Protein AF-A0A7V1V689-F1 (afdb_monomer_lite)

Structure (mmCIF, N/CA/C/O backbone):
data_AF-A0A7V1V689-F1
#
_entry.id   AF-A0A7V1V689-F1
#
loop_
_atom_site.group_PDB
_atom_site.id
_atom_site.type_symbol
_atom_site.label_atom_id
_a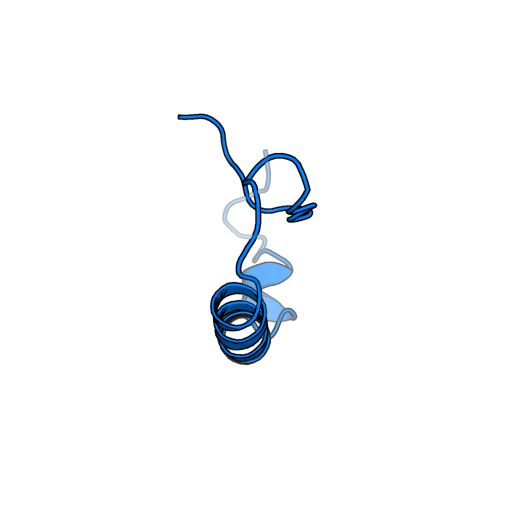tom_site.label_alt_id
_atom_site.label_comp_id
_atom_site.label_asym_id
_atom_site.label_entity_id
_atom_site.label_seq_id
_atom_site.pdbx_PDB_ins_code
_atom_site.Cartn_x
_atom_site.Cartn_y
_atom_site.Cartn_z
_atom_site.occupancy
_atom_site.B_iso_or_equiv
_atom_site.auth_seq_id
_atom_site.auth_comp_id
_atom_site.auth_asym_id
_atom_site.auth_atom_id
_atom_site.pdbx_PDB_model_num
ATOM 1 N N . MET A 1 1 ? 3.084 8.687 21.305 1.00 67.19 1 MET A N 1
ATOM 2 C CA . MET A 1 1 ? 2.736 7.253 21.420 1.00 67.19 1 MET A CA 1
ATOM 3 C C . MET A 1 1 ? 1.233 7.154 21.212 1.00 67.19 1 MET A C 1
ATOM 5 O O . MET A 1 1 ? 0.530 7.900 21.876 1.00 67.19 1 MET A O 1
ATOM 9 N N . ILE A 1 2 ? 0.744 6.371 20.244 1.00 72.94 2 ILE A N 1
ATOM 10 C CA . ILE A 1 2 ? -0.708 6.267 2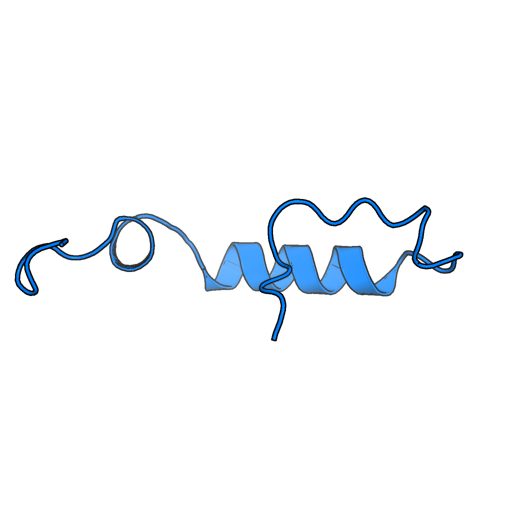0.002 1.00 72.94 2 ILE A CA 1
ATOM 11 C C . ILE A 1 2 ? -1.324 5.470 21.167 1.00 72.94 2 ILE A C 1
ATOM 13 O O . ILE A 1 2 ? -0.798 4.391 21.459 1.00 72.94 2 ILE A O 1
ATOM 17 N N . PRO A 1 3 ? -2.371 5.981 21.841 1.00 82.44 3 PRO A N 1
ATOM 18 C CA . PRO A 1 3 ? -3.046 5.268 22.925 1.00 82.44 3 PRO A CA 1
ATOM 19 C C . PRO A 1 3 ? -3.590 3.911 22.454 1.00 82.44 3 PRO A C 1
ATOM 21 O O . PRO A 1 3 ? -4.001 3.784 21.301 1.00 82.44 3 PRO A O 1
ATOM 24 N N . ARG A 1 4 ? -3.590 2.883 23.316 1.00 77.75 4 ARG A N 1
ATOM 25 C CA . ARG A 1 4 ? -4.001 1.513 22.924 1.00 77.75 4 ARG A CA 1
ATOM 26 C C . ARG A 1 4 ? -5.493 1.411 22.605 1.00 77.75 4 ARG A C 1
ATOM 28 O O . ARG A 1 4 ? -5.911 0.507 21.893 1.00 77.75 4 ARG A O 1
ATOM 35 N N . GLU A 1 5 ? -6.267 2.347 23.124 1.00 85.25 5 GLU A N 1
ATOM 36 C CA . GLU A 1 5 ? -7.691 2.533 22.895 1.00 85.25 5 GLU A CA 1
ATOM 37 C C . GLU A 1 5 ? -8.008 3.168 21.527 1.00 85.25 5 GLU A C 1
ATOM 39 O O . GLU A 1 5 ? -9.104 2.977 20.996 1.00 85.25 5 GLU A O 1
ATOM 44 N N . CYS A 1 6 ? -7.051 3.871 20.910 1.00 78.56 6 CYS A N 1
ATOM 45 C CA . CYS A 1 6 ? -7.202 4.407 19.561 1.00 78.56 6 CYS A CA 1
ATOM 46 C C . CYS A 1 6 ? -6.839 3.335 18.529 1.00 78.56 6 CYS A C 1
ATOM 48 O O . CYS A 1 6 ? -5.662 3.082 18.262 1.00 78.56 6 CYS A O 1
ATOM 50 N N . ARG A 1 7 ? -7.862 2.742 17.903 1.00 79.31 7 ARG A N 1
ATOM 51 C CA . ARG A 1 7 ? -7.669 1.873 16.735 1.00 79.31 7 ARG A CA 1
ATOM 52 C C . ARG A 1 7 ? -6.983 2.658 15.619 1.00 79.31 7 ARG A C 1
ATOM 54 O O . ARG A 1 7 ? -7.349 3.798 15.329 1.00 79.31 7 ARG A O 1
ATOM 61 N N . ARG A 1 8 ? -5.963 2.063 15.001 1.00 79.06 8 ARG A N 1
ATOM 62 C CA . ARG A 1 8 ? -5.204 2.738 13.938 1.00 79.06 8 ARG A CA 1
ATOM 63 C C . ARG A 1 8 ? -6.058 2.827 12.680 1.00 79.06 8 ARG A C 1
ATOM 65 O O . ARG A 1 8 ? -6.791 1.895 12.385 1.00 79.06 8 ARG A O 1
ATOM 72 N N . LEU A 1 9 ? -5.890 3.875 11.871 1.00 74.75 9 LEU A N 1
ATOM 73 C CA . LEU A 1 9 ? -6.554 3.979 10.558 1.00 74.75 9 LEU A CA 1
ATOM 74 C C . LEU A 1 9 ? -6.361 2.714 9.705 1.00 74.75 9 LEU A C 1
ATOM 76 O O . LEU A 1 9 ? -7.296 2.248 9.067 1.00 74.75 9 LEU A O 1
ATOM 80 N N . ALA A 1 10 ? -5.175 2.101 9.780 1.00 77.06 10 ALA A N 1
ATOM 81 C CA . ALA A 1 10 ? -4.883 0.839 9.104 1.00 77.06 10 ALA A CA 1
ATOM 82 C C . ALA A 1 10 ? -5.770 -0.342 9.555 1.00 77.06 10 ALA A C 1
ATOM 84 O O . ALA A 1 10 ? -5.986 -1.272 8.791 1.00 77.06 10 ALA A O 1
ATOM 85 N N . GLU A 1 11 ? -6.259 -0.315 10.793 1.00 73.38 11 GLU A N 1
ATOM 86 C CA . GLU A 1 11 ? -7.074 -1.367 11.410 1.00 73.38 11 GLU A CA 1
ATOM 87 C C . GLU A 1 11 ? -8.582 -1.115 11.236 1.00 73.38 11 GLU A C 1
ATOM 89 O O . GLU A 1 11 ? -9.368 -2.047 11.391 1.00 73.38 11 GLU A O 1
ATOM 94 N N . VAL A 1 12 ? -8.994 0.126 10.943 1.00 79.88 12 VAL A N 1
ATOM 95 C CA . VAL A 1 12 ? -10.415 0.519 10.858 1.00 79.88 12 VAL A CA 1
ATOM 96 C C . VAL A 1 12 ? -10.863 0.807 9.429 1.00 79.88 12 VAL A C 1
ATOM 98 O O . VAL A 1 12 ? -11.965 0.423 9.061 1.00 79.88 12 VAL A O 1
ATOM 101 N N . ASP A 1 13 ? -10.028 1.484 8.644 1.00 81.44 13 ASP A N 1
ATOM 102 C CA . ASP A 1 13 ? -10.455 2.156 7.409 1.00 81.44 13 ASP A CA 1
ATOM 103 C C . ASP A 1 13 ? -9.607 1.758 6.189 1.00 81.44 13 ASP A C 1
ATOM 105 O O . ASP A 1 13 ? -9.984 1.968 5.040 1.00 81.44 13 ASP A O 1
ATOM 109 N N . PHE A 1 14 ? -8.444 1.136 6.412 1.00 82.56 14 PHE A N 1
ATOM 110 C CA . PHE A 1 14 ? -7.585 0.697 5.318 1.00 82.56 14 PHE A CA 1
ATOM 111 C C . PHE A 1 14 ? -7.883 -0.753 4.905 1.00 82.56 14 PHE A C 1
ATOM 113 O O . PHE A 1 14 ? -7.734 -1.668 5.722 1.00 82.56 14 PHE A O 1
ATOM 120 N N . PRO A 1 15 ? -8.213 -1.023 3.629 1.00 84.00 15 P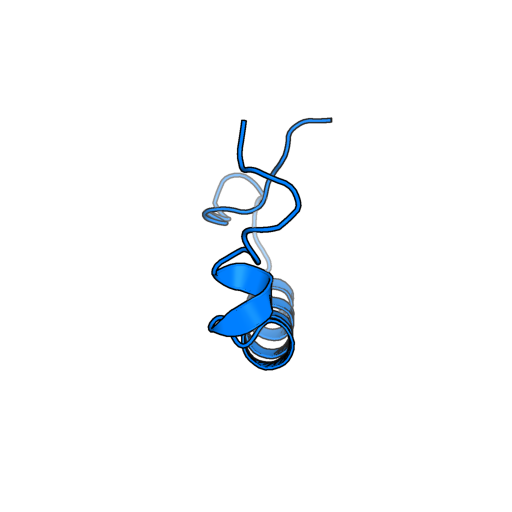RO A N 1
ATOM 121 C CA . PRO A 1 15 ? -8.482 -2.376 3.152 1.00 84.00 15 PRO A CA 1
ATOM 122 C C . PRO A 1 15 ? -7.172 -3.155 2.935 1.00 84.00 15 PRO A C 1
ATOM 124 O O . PRO A 1 15 ? -6.734 -3.383 1.805 1.00 84.00 15 PRO A O 1
ATOM 127 N N . ILE A 1 16 ? -6.539 -3.595 4.033 1.00 82.75 16 ILE A N 1
ATOM 128 C CA . ILE A 1 16 ? -5.234 -4.286 4.029 1.00 82.75 16 ILE A CA 1
ATOM 129 C C . ILE A 1 16 ? -5.222 -5.462 3.046 1.00 82.75 16 ILE A C 1
ATOM 131 O O . ILE A 1 16 ? -4.253 -5.633 2.306 1.00 82.75 16 ILE A O 1
ATOM 135 N N . ALA A 1 17 ? -6.283 -6.273 3.022 1.00 82.69 17 ALA A N 1
ATOM 136 C CA . ALA A 1 17 ? -6.355 -7.472 2.189 1.00 82.69 17 ALA A CA 1
ATOM 137 C C . ALA A 1 17 ? -6.381 -7.146 0.684 1.00 82.69 17 ALA A C 1
ATOM 139 O O . ALA A 1 17 ? -5.674 -7.784 -0.096 1.00 82.69 17 ALA A O 1
ATOM 140 N N . GLU A 1 18 ? -7.157 -6.134 0.288 1.00 85.31 18 GLU A N 1
ATOM 141 C CA . GLU A 1 18 ? -7.262 -5.644 -1.092 1.00 85.31 18 GLU A CA 1
ATOM 142 C C . GLU A 1 18 ? -5.899 -5.135 -1.572 1.00 85.31 18 GLU A C 1
ATOM 144 O O . GLU A 1 18 ? -5.339 -5.626 -2.554 1.00 85.31 18 GLU A O 1
ATOM 149 N N . VAL A 1 19 ? -5.309 -4.216 -0.803 1.00 83.25 19 VAL A N 1
ATOM 150 C CA . VAL A 1 19 ? -4.026 -3.583 -1.126 1.00 83.25 19 VAL A CA 1
ATOM 151 C C . VAL A 1 19 ? -2.902 -4.613 -1.172 1.00 83.25 19 VAL A C 1
ATOM 153 O O . VAL A 1 19 ? -2.068 -4.580 -2.076 1.00 83.25 19 VAL A O 1
ATOM 156 N N . SER A 1 20 ? -2.899 -5.576 -0.249 1.00 81.94 20 SER A N 1
ATOM 157 C CA . SER A 1 20 ? -1.905 -6.654 -0.230 1.00 81.94 20 SER A CA 1
ATOM 158 C C . SER A 1 20 ? -2.001 -7.539 -1.478 1.00 81.94 20 SER A C 1
ATOM 160 O O . SER A 1 20 ? -0.974 -7.891 -2.060 1.00 81.94 20 SER A O 1
ATOM 162 N N . ARG A 1 21 ? -3.222 -7.849 -1.940 1.00 84.06 21 ARG A N 1
ATOM 163 C CA . ARG A 1 21 ? -3.468 -8.627 -3.167 1.00 84.06 21 ARG A CA 1
ATOM 164 C C . ARG A 1 21 ? -2.991 -7.885 -4.418 1.00 84.06 21 ARG A C 1
ATOM 166 O O . ARG A 1 21 ? -2.373 -8.493 -5.292 1.00 84.06 21 ARG A O 1
ATOM 173 N N . HIS A 1 22 ? -3.238 -6.577 -4.492 1.00 81.88 22 HIS A N 1
ATOM 174 C CA . HIS A 1 22 ? -2.741 -5.730 -5.580 1.00 81.88 22 HIS A CA 1
ATOM 175 C C . HIS A 1 22 ? -1.209 -5.597 -5.556 1.00 81.88 22 HIS A C 1
ATOM 177 O O . HIS A 1 22 ? -0.563 -5.768 -6.590 1.00 81.88 22 HIS A O 1
ATOM 183 N N . SER A 1 23 ? -0.611 -5.403 -4.377 1.00 76.44 23 SER A N 1
ATOM 184 C CA . SER A 1 23 ? 0.844 -5.272 -4.212 1.00 76.44 23 SER A CA 1
ATOM 185 C C . SER A 1 23 ? 1.608 -6.552 -4.573 1.00 76.44 23 SER A C 1
ATOM 187 O O . SER A 1 23 ? 2.676 -6.490 -5.187 1.00 76.44 23 SER A O 1
ATOM 189 N N . ALA A 1 24 ? 1.067 -7.730 -4.238 1.00 74.75 24 ALA A N 1
ATOM 190 C CA . ALA A 1 24 ? 1.670 -9.013 -4.602 1.00 74.75 24 ALA A CA 1
ATOM 191 C C . ALA A 1 24 ? 1.766 -9.190 -6.126 1.00 74.75 24 ALA A C 1
ATOM 193 O O . ALA A 1 24 ? 2.783 -9.666 -6.634 1.00 74.75 24 ALA A O 1
ATOM 194 N N . ARG A 1 25 ? 0.736 -8.743 -6.857 1.00 69.38 25 ARG A N 1
ATOM 195 C CA . ARG A 1 25 ? 0.733 -8.752 -8.322 1.00 69.38 25 ARG A CA 1
ATOM 196 C C . ARG A 1 25 ? 1.823 -7.842 -8.869 1.00 69.38 25 ARG A C 1
ATOM 198 O O . ARG A 1 25 ? 2.652 -8.335 -9.619 1.00 69.38 25 ARG A O 1
ATOM 205 N N . GLU A 1 26 ? 1.903 -6.586 -8.430 1.00 65.88 26 GLU A N 1
ATOM 206 C CA . GLU A 1 26 ? 2.933 -5.627 -8.872 1.00 65.88 26 GLU A 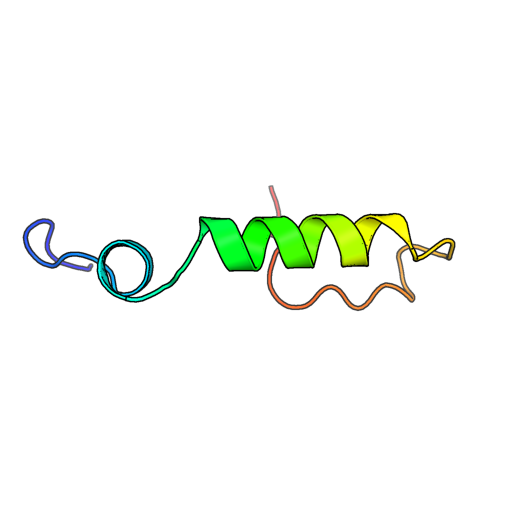CA 1
ATOM 207 C C . GLU A 1 26 ? 4.375 -6.103 -8.644 1.00 65.88 26 GLU A C 1
ATOM 209 O O . GLU A 1 26 ? 5.241 -5.876 -9.492 1.00 65.88 26 GLU A O 1
ATOM 214 N N . LYS A 1 27 ? 4.639 -6.794 -7.528 1.00 63.03 27 LYS A N 1
ATOM 215 C CA . LYS A 1 27 ? 5.966 -7.358 -7.229 1.00 63.03 27 LYS A CA 1
ATOM 216 C C . LYS A 1 27 ? 6.376 -8.470 -8.194 1.00 63.03 27 LYS A C 1
ATOM 218 O O . LYS A 1 27 ? 7.562 -8.606 -8.472 1.00 63.03 27 LYS A O 1
ATOM 223 N N . SER A 1 28 ? 5.418 -9.247 -8.699 1.00 60.81 28 SER A N 1
ATOM 224 C CA . SER A 1 28 ? 5.691 -10.413 -9.554 1.00 60.81 28 SER A CA 1
ATOM 225 C C . SER A 1 28 ? 6.014 -10.068 -11.015 1.00 60.81 28 SER A C 1
ATOM 227 O O . SER A 1 28 ? 6.587 -10.891 -11.722 1.00 60.81 28 SER A O 1
ATOM 229 N N . ILE A 1 29 ? 5.678 -8.857 -11.476 1.00 62.41 29 ILE A N 1
ATOM 230 C CA . ILE A 1 29 ? 5.738 -8.489 -12.906 1.00 62.41 29 ILE A CA 1
ATOM 231 C C . ILE A 1 29 ? 7.056 -7.810 -13.303 1.00 62.41 29 ILE A C 1
ATOM 233 O O . ILE A 1 29 ? 7.306 -7.601 -14.488 1.00 62.41 29 ILE A O 1
ATOM 237 N N . ARG A 1 30 ? 7.909 -7.435 -12.341 1.00 62.44 30 ARG A N 1
ATOM 238 C CA . ARG A 1 30 ? 9.117 -6.645 -12.620 1.00 62.44 30 ARG A CA 1
ATOM 239 C C . ARG A 1 30 ? 10.385 -7.488 -12.502 1.00 62.44 30 ARG A C 1
ATOM 241 O O . ARG A 1 30 ? 10.899 -7.701 -11.409 1.00 62.44 30 ARG A O 1
ATOM 248 N N . HIS A 1 31 ? 10.915 -7.897 -13.652 1.00 65.00 31 HIS A N 1
ATOM 249 C CA . HIS A 1 31 ? 12.271 -8.428 -13.787 1.00 65.00 31 HIS A CA 1
ATOM 250 C C . HIS A 1 31 ? 13.219 -7.261 -14.106 1.00 65.00 31 HIS A C 1
ATOM 252 O O . HIS A 1 31 ? 13.035 -6.572 -15.107 1.00 65.00 31 HIS A O 1
ATOM 258 N N . GLY A 1 32 ? 14.199 -6.993 -13.241 1.00 69.88 32 GLY A N 1
ATOM 259 C CA . GLY A 1 32 ? 15.142 -5.882 -13.400 1.00 69.88 32 GLY A CA 1
ATOM 260 C C . GLY A 1 32 ? 16.086 -5.743 -12.206 1.00 69.88 32 GLY A C 1
ATOM 261 O O . GLY A 1 32 ? 15.917 -6.421 -11.192 1.00 69.88 32 GLY A O 1
ATOM 262 N N . HIS A 1 33 ? 17.093 -4.873 -12.313 1.00 70.00 33 HIS A N 1
ATOM 263 C CA . HIS A 1 33 ? 18.031 -4.637 -11.215 1.00 70.00 33 HIS A CA 1
ATOM 264 C C . HIS A 1 33 ? 17.274 -4.066 -9.997 1.00 70.00 33 HIS A C 1
ATOM 266 O O . HIS A 1 33 ? 16.541 -3.092 -10.138 1.00 70.00 33 HIS A O 1
ATOM 272 N N . PRO A 1 34 ? 17.471 -4.592 -8.773 1.00 69.38 34 PRO A N 1
ATOM 273 C CA . PRO A 1 34 ? 16.820 -4.079 -7.562 1.00 69.38 34 PRO A CA 1
ATOM 274 C C . PRO A 1 34 ? 16.930 -2.564 -7.302 1.00 69.38 34 PRO A C 1
ATOM 276 O O . PRO A 1 34 ? 16.126 -2.029 -6.540 1.00 69.38 34 PRO A O 1
ATOM 279 N N . SER A 1 35 ? 17.903 -1.885 -7.921 1.00 68.75 35 SER A N 1
ATOM 280 C CA . SER A 1 35 ? 18.113 -0.435 -7.878 1.00 68.75 35 SER A CA 1
ATOM 281 C C . SER A 1 35 ? 17.129 0.353 -8.751 1.00 68.75 35 SER A C 1
ATOM 283 O O . SER A 1 35 ? 16.853 1.505 -8.441 1.00 68.75 35 SER A O 1
ATOM 285 N N . THR A 1 36 ? 16.556 -0.254 -9.796 1.00 66.75 36 THR A N 1
ATOM 286 C CA . THR A 1 36 ? 15.518 0.360 -10.647 1.00 66.75 36 THR A CA 1
ATOM 287 C C . THR A 1 36 ? 14.101 0.067 -10.147 1.00 66.75 36 THR A C 1
ATOM 289 O O . THR A 1 36 ? 13.123 0.661 -10.603 1.00 66.75 36 THR A O 1
ATOM 292 N N . LEU A 1 37 ? 13.970 -0.821 -9.157 1.00 67.12 37 LEU A N 1
ATOM 293 C CA . LEU A 1 37 ? 12.715 -1.121 -8.482 1.00 67.12 37 LEU A CA 1
ATOM 294 C C . LEU A 1 37 ? 12.436 -0.077 -7.386 1.00 67.12 37 LEU A C 1
ATOM 296 O O . LEU A 1 37 ? 12.682 -0.321 -6.202 1.00 67.12 37 LEU A O 1
ATOM 300 N N . HIS A 1 38 ? 11.876 1.075 -7.766 1.00 62.00 38 HIS A N 1
ATOM 301 C CA . HIS A 1 38 ? 11.299 2.035 -6.817 1.00 62.00 38 HIS A CA 1
ATOM 302 C C . HIS A 1 38 ? 10.032 1.448 -6.155 1.00 62.00 38 HIS A C 1
ATOM 304 O O . HIS A 1 38 ? 8.910 1.709 -6.583 1.00 62.00 38 HIS A O 1
ATOM 310 N N . LEU A 1 39 ? 10.213 0.622 -5.116 1.00 60.88 39 LEU A N 1
ATOM 311 C CA . LEU A 1 39 ? 9.151 0.171 -4.207 1.00 60.88 39 LEU A CA 1
ATOM 312 C C . LEU A 1 39 ? 8.995 1.167 -3.048 1.00 60.88 39 LEU A C 1
ATOM 314 O O . LEU A 1 39 ? 9.541 0.986 -1.961 1.00 60.88 39 LEU A O 1
ATOM 318 N N . TRP A 1 40 ? 8.236 2.227 -3.279 1.00 62.31 40 TRP A N 1
ATOM 319 C CA . TRP A 1 40 ? 7.652 3.053 -2.217 1.00 62.31 40 TRP A CA 1
ATOM 320 C C . TRP A 1 40 ? 6.477 2.285 -1.560 1.00 62.31 40 TRP A C 1
ATOM 322 O O . TRP A 1 40 ? 5.762 1.587 -2.268 1.00 62.31 40 TRP A O 1
ATOM 332 N N . TRP A 1 41 ? 6.162 2.315 -0.255 1.00 50.78 41 TRP A N 1
ATOM 333 C CA . TRP A 1 41 ? 6.887 2.681 0.976 1.00 50.78 41 TRP A CA 1
ATOM 334 C C . TRP A 1 41 ? 6.915 1.435 1.887 1.00 50.78 41 TRP A C 1
ATOM 336 O O . TRP A 1 41 ? 6.237 1.381 2.909 1.00 50.78 41 TRP A O 1
ATOM 346 N N . ALA A 1 42 ? 7.615 0.367 1.509 1.00 47.66 42 ALA A N 1
ATOM 347 C CA . ALA A 1 42 ? 7.646 -0.840 2.343 1.00 47.66 42 ALA A CA 1
ATOM 348 C C . ALA A 1 42 ? 9.018 -1.501 2.326 1.00 47.66 42 ALA A C 1
ATOM 350 O O . ALA A 1 42 ? 9.175 -2.647 1.909 1.00 47.66 42 ALA A O 1
ATOM 351 N N . ARG A 1 43 ? 10.024 -0.772 2.807 1.00 61.06 43 ARG A N 1
ATOM 352 C CA . ARG A 1 43 ? 11.245 -1.394 3.313 1.00 61.06 43 ARG A CA 1
ATOM 353 C C . ARG A 1 43 ? 11.540 -0.803 4.686 1.00 61.06 43 ARG A C 1
ATOM 355 O O . ARG A 1 43 ? 12.030 0.315 4.782 1.00 61.06 43 ARG A O 1
ATOM 362 N N . ARG A 1 44 ? 11.199 -1.544 5.747 1.00 53.12 44 ARG A N 1
ATOM 363 C CA . ARG A 1 44 ? 11.877 -1.363 7.034 1.00 53.12 44 ARG A CA 1
ATOM 364 C C . ARG A 1 44 ? 13.297 -1.909 6.841 1.00 53.12 44 ARG A C 1
ATOM 366 O O . ARG A 1 44 ? 13.398 -3.068 6.434 1.00 53.12 44 ARG A O 1
ATOM 373 N N . PRO A 1 45 ? 14.359 -1.118 7.053 1.00 60.06 45 PRO A N 1
ATOM 374 C CA . PRO A 1 45 ? 15.672 -1.707 7.254 1.00 60.06 45 PRO A CA 1
ATOM 375 C C . PRO A 1 45 ? 15.603 -2.574 8.520 1.00 60.06 45 PRO A C 1
ATOM 377 O O . PRO A 1 45 ? 14.925 -2.194 9.480 1.00 60.06 45 PRO A O 1
ATOM 380 N N . LEU A 1 46 ? 16.200 -3.767 8.440 1.00 52.16 46 LEU A N 1
ATOM 381 C CA . LEU A 1 46 ? 16.405 -4.667 9.579 1.00 52.16 46 LEU A CA 1
ATOM 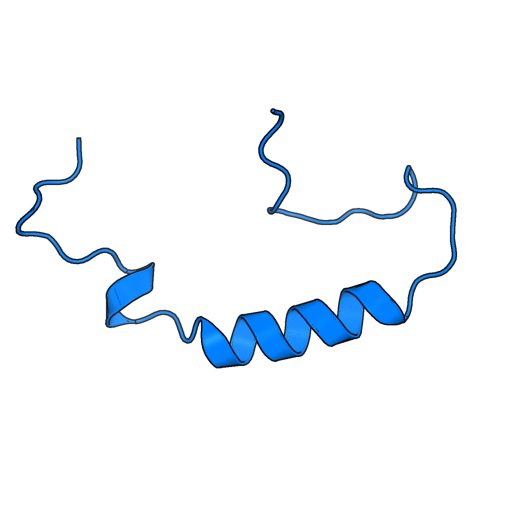382 C C . LEU A 1 46 ? 17.164 -3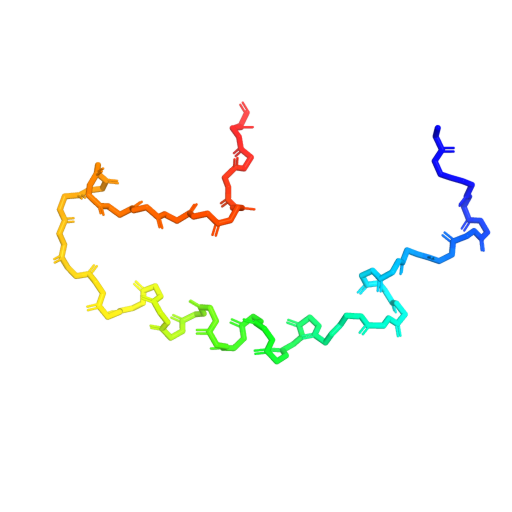.951 10.700 1.00 52.16 46 LEU A C 1
ATOM 384 O O . LEU A 1 46 ? 18.064 -3.149 10.359 1.00 52.16 46 LEU A O 1
#

Radius of gyration: 14.77 Å; chains: 1; bounding box: 29×18×37 Å

pLDDT: mean 71.29, std 10.15, range [47.66, 85.31]

Sequence (46 aa):
MIPRECRRLAEVDFPIAEVSRHSAREKSIRHGHPSTLHLWWARRPL

Secondary structure (DSSP, 8-state):
---TTS--HHHHT--HHHHHHHHHHHHHS--S-TTT---TT-----

Foldseek 3Di:
DDDPPDDDCCRPPNPCVVVVVVVVVVVVPDDDDPVPPPDPDDDDDD